Protein AF-A0A177Y1H6-F1 (afdb_monomer_lite)

Sequence (152 aa):
MPNIKLRGRQLDEAIQLEVELIRAEGTVNEITAVLIHRRLKSKGIIDGQVSTLSTKRRKDIIAQANAEYLRGLGMSNSEEKIFLSRNSKAAYLARIKRQNKEIQRLKDQLSTNTHTLISIIRMLKVTTPIPIESILSDFLIAELRKAEDNPD

Secondary structure (DSSP, 8-state):
-------THHHHHHHHHHHHHHHHH---SS--HHHHHHHHHHTTS--S-GGGG-SHHHHHHHHHHHHHHHHHTT--HHHHHHHHSHHHHHHHHHHHHHHHHHHHHHHHHHHHHHHHHHHHHHHHHHH----HHHHHHHHHHHHHHHHHHS--

Organism: NCBI:txid1276888

Radius of gyration: 26.89 Å; chains: 1; bounding box: 52×37×73 Å

Foldseek 3Di:
DDLAADDDPRVLVLLLVLLVVVVVVVPDLADDLVVSVVVCVVVNHHDDDSCSCVDPSSVVSRVVSNVVVVVVVVDDPVVVVQCPDPVSVVVVVVVVVVVVVVVVVVVVVVVVVVVVVVVVVVVCVVVDPDPVCVVCVVVVVVVVVVCVVDPD

pLDDT: mean 79.56, std 10.03, range [47.06, 94.88]

Structure (mmCIF, N/CA/C/O backbone):
data_AF-A0A177Y1H6-F1
#
_entry.id   AF-A0A177Y1H6-F1
#
loop_
_atom_site.group_PDB
_atom_site.id
_atom_site.type_symbol
_atom_site.label_atom_id
_atom_site.label_alt_id
_atom_site.label_comp_id
_atom_site.label_asym_id
_atom_site.label_entity_id
_atom_site.label_seq_id
_atom_site.pdbx_PDB_ins_code
_atom_site.Cartn_x
_atom_site.Cartn_y
_atom_site.Cartn_z
_atom_site.occupancy
_atom_site.B_iso_or_equiv
_atom_site.auth_seq_id
_atom_site.auth_comp_id
_atom_site.auth_asym_id
_atom_site.auth_atom_id
_atom_site.pdbx_PDB_model_num
ATOM 1 N N . MET A 1 1 ? 6.597 -21.978 -27.175 1.00 47.06 1 MET A N 1
ATOM 2 C CA . MET A 1 1 ? 5.955 -20.657 -27.353 1.00 47.06 1 MET A CA 1
ATOM 3 C C . MET A 1 1 ? 6.706 -19.911 -28.447 1.00 47.06 1 MET A C 1
ATOM 5 O O . MET A 1 1 ? 7.933 -19.940 -28.404 1.00 47.06 1 MET A O 1
ATOM 9 N N . PRO A 1 2 ? 6.029 -19.333 -29.452 1.00 49.47 2 PRO A N 1
ATOM 10 C CA . PRO A 1 2 ? 6.697 -18.613 -30.534 1.00 49.47 2 PRO A CA 1
ATOM 11 C C . PRO A 1 2 ? 7.485 -17.419 -29.974 1.00 49.47 2 PRO A C 1
ATOM 13 O O . PRO A 1 2 ? 6.992 -16.674 -29.132 1.00 49.47 2 PRO A O 1
ATOM 16 N N . ASN A 1 3 ? 8.732 -17.274 -30.422 1.00 55.66 3 ASN A N 1
ATOM 17 C CA . ASN A 1 3 ? 9.675 -16.245 -29.983 1.00 55.66 3 ASN A CA 1
ATOM 18 C C . ASN A 1 3 ? 9.343 -14.923 -30.699 1.00 55.66 3 ASN A C 1
ATOM 20 O O . ASN A 1 3 ? 9.911 -14.611 -31.747 1.00 55.66 3 ASN A O 1
ATOM 24 N N . ILE A 1 4 ? 8.345 -14.193 -30.192 1.00 66.56 4 ILE A N 1
ATOM 25 C CA . ILE A 1 4 ? 7.911 -12.917 -30.769 1.00 66.56 4 ILE A CA 1
ATOM 26 C C . ILE A 1 4 ? 8.840 -11.818 -30.248 1.00 66.56 4 ILE A C 1
ATOM 28 O O . ILE A 1 4 ? 8.675 -11.293 -29.149 1.00 66.56 4 ILE A O 1
ATOM 32 N N . LYS A 1 5 ? 9.834 -11.463 -31.065 1.00 74.12 5 LYS A N 1
ATOM 33 C CA . LYS A 1 5 ? 10.802 -10.405 -30.757 1.00 74.12 5 LYS A CA 1
ATOM 34 C C . LYS A 1 5 ? 10.193 -9.037 -31.058 1.00 74.12 5 LYS A C 1
ATOM 36 O O . LYS A 1 5 ? 10.297 -8.541 -32.180 1.00 74.12 5 LYS A O 1
ATOM 41 N N . LEU A 1 6 ? 9.573 -8.423 -30.054 1.00 79.06 6 LEU A N 1
ATOM 42 C CA . LEU A 1 6 ? 8.977 -7.095 -30.195 1.00 79.06 6 LEU A CA 1
ATOM 43 C C . LEU A 1 6 ? 10.055 -6.004 -30.219 1.00 79.06 6 LEU A C 1
ATOM 45 O O . LEU A 1 6 ? 11.058 -6.060 -29.503 1.00 79.06 6 LEU A O 1
ATOM 49 N N . ARG A 1 7 ? 9.853 -4.984 -31.057 1.00 75.56 7 ARG A N 1
ATOM 50 C CA . ARG A 1 7 ? 10.750 -3.825 -31.191 1.00 75.56 7 ARG A CA 1
ATOM 51 C C . ARG A 1 7 ? 9.947 -2.529 -31.249 1.00 75.56 7 ARG A C 1
ATOM 53 O O . ARG A 1 7 ? 8.762 -2.526 -31.570 1.00 75.56 7 ARG A O 1
ATOM 60 N N . GLY A 1 8 ? 10.614 -1.415 -30.949 1.00 81.25 8 GLY A N 1
ATOM 61 C CA . GLY A 1 8 ? 10.012 -0.082 -31.021 1.00 81.25 8 GLY A CA 1
ATOM 62 C C . GLY A 1 8 ? 8.749 0.036 -30.162 1.00 81.25 8 GLY A C 1
ATOM 63 O O . GLY A 1 8 ? 8.767 -0.340 -28.993 1.00 81.25 8 GLY A O 1
ATOM 64 N N . ARG A 1 9 ? 7.662 0.526 -30.767 1.00 82.75 9 ARG A N 1
ATOM 65 C CA . ARG A 1 9 ? 6.381 0.806 -30.102 1.00 82.75 9 ARG A CA 1
ATOM 66 C C . ARG A 1 9 ? 5.725 -0.430 -29.478 1.00 82.75 9 ARG A C 1
ATOM 68 O O . ARG A 1 9 ? 5.205 -0.337 -28.376 1.00 82.75 9 ARG A O 1
ATOM 75 N N . GLN A 1 10 ? 5.816 -1.587 -30.130 1.00 84.31 10 GLN A N 1
ATOM 76 C CA . GLN A 1 10 ? 5.227 -2.828 -29.611 1.00 84.31 10 GLN A CA 1
ATOM 77 C C . GLN A 1 10 ? 5.912 -3.294 -28.319 1.00 84.31 10 GLN A C 1
ATOM 79 O O . GLN A 1 10 ? 5.280 -3.869 -27.439 1.00 84.31 10 GLN A O 1
ATOM 84 N N . LEU A 1 11 ? 7.216 -3.027 -28.185 1.00 83.81 11 LEU A N 1
ATOM 85 C CA . LEU A 1 11 ? 7.937 -3.300 -26.944 1.00 83.81 11 LEU A CA 1
ATOM 86 C C . LEU A 1 11 ? 7.534 -2.313 -25.839 1.00 83.81 11 LEU A C 1
ATOM 88 O O . LEU A 1 11 ? 7.462 -2.705 -24.681 1.00 83.81 11 LEU A O 1
ATOM 92 N N . ASP A 1 12 ? 7.254 -1.056 -26.185 1.00 85.94 12 ASP A N 1
ATOM 93 C CA . ASP A 1 12 ? 6.788 -0.056 -25.218 1.00 85.94 12 ASP A CA 1
ATOM 94 C C . ASP A 1 12 ? 5.406 -0.435 -24.654 1.00 85.94 12 ASP A C 1
ATOM 96 O O . ASP A 1 12 ? 5.205 -0.375 -23.443 1.00 85.94 12 ASP A O 1
ATOM 100 N N . GLU A 1 13 ? 4.496 -0.912 -25.508 1.00 87.31 13 GLU A N 1
ATOM 101 C CA . GLU A 1 13 ? 3.179 -1.434 -25.109 1.00 87.31 13 GLU A CA 1
ATOM 102 C C . GLU A 1 13 ? 3.311 -2.677 -24.214 1.00 87.31 13 GLU A C 1
ATOM 104 O O . GLU A 1 13 ? 2.680 -2.758 -23.162 1.00 87.31 13 GLU A O 1
ATOM 109 N N . ALA A 1 14 ? 4.201 -3.611 -24.562 1.00 86.75 14 ALA A N 1
ATOM 110 C CA . ALA A 1 14 ? 4.469 -4.785 -23.731 1.00 86.75 14 ALA A CA 1
ATOM 111 C C . ALA A 1 14 ? 5.042 -4.420 -22.348 1.00 86.75 14 ALA A C 1
ATOM 113 O O . ALA A 1 14 ? 4.714 -5.064 -21.354 1.00 86.75 14 ALA A O 1
ATOM 114 N N . ILE A 1 15 ? 5.881 -3.382 -22.264 1.00 86.88 15 ILE A N 1
ATOM 115 C CA . ILE A 1 15 ? 6.401 -2.873 -20.987 1.00 86.88 15 ILE A CA 1
ATOM 116 C C . ILE A 1 15 ? 5.269 -2.287 -20.145 1.00 86.88 15 ILE A C 1
ATOM 118 O O . ILE A 1 15 ? 5.216 -2.561 -18.950 1.00 86.88 15 ILE A O 1
ATOM 122 N N . GLN A 1 16 ? 4.372 -1.510 -20.751 1.00 88.06 16 GLN A N 1
ATOM 123 C CA . GLN A 1 16 ? 3.243 -0.911 -20.045 1.00 88.06 16 GLN A CA 1
ATOM 124 C C . GLN A 1 16 ? 2.294 -1.978 -19.481 1.00 88.06 16 GLN A C 1
ATOM 126 O O . GLN A 1 16 ? 1.955 -1.931 -18.301 1.00 88.06 16 GLN A O 1
ATOM 131 N N . LEU A 1 17 ? 1.973 -3.005 -20.271 1.00 88.69 17 LEU A N 1
ATOM 132 C CA . LEU A 1 17 ? 1.188 -4.148 -19.800 1.00 88.69 17 LEU A CA 1
ATOM 133 C C . LEU A 1 17 ? 1.886 -4.901 -18.660 1.00 88.69 17 LEU A C 1
ATOM 135 O O . LEU A 1 17 ? 1.249 -5.300 -17.689 1.00 88.69 17 LEU A O 1
ATOM 139 N N . GLU A 1 18 ? 3.206 -5.092 -18.739 1.00 89.44 18 GLU A N 1
ATOM 140 C CA . GLU A 1 18 ? 3.946 -5.763 -17.667 1.00 89.44 18 GLU A CA 1
ATOM 141 C C . GLU A 1 18 ? 3.926 -4.958 -16.364 1.00 89.44 18 GLU A C 1
ATOM 143 O O . GLU A 1 18 ? 3.804 -5.528 -15.283 1.00 89.44 18 GLU A O 1
ATOM 148 N N . VAL A 1 19 ? 4.029 -3.634 -16.465 1.00 89.19 19 VAL A N 1
ATOM 149 C CA . VAL A 1 19 ? 3.931 -2.711 -15.331 1.00 89.19 19 VAL A CA 1
ATOM 150 C C . VAL A 1 19 ? 2.560 -2.822 -14.656 1.00 89.19 19 VAL A C 1
ATOM 152 O O . VAL A 1 19 ? 2.496 -2.936 -13.431 1.00 89.19 19 VAL A O 1
ATOM 155 N N . GLU A 1 20 ? 1.477 -2.851 -15.433 1.00 87.31 20 GLU A N 1
ATOM 156 C CA . GLU A 1 20 ? 0.112 -3.021 -14.919 1.00 87.31 20 GLU A CA 1
ATOM 157 C C . GLU A 1 20 ? -0.088 -4.385 -14.247 1.00 87.31 20 GLU A C 1
ATOM 159 O O . GLU A 1 20 ? -0.654 -4.455 -13.156 1.00 87.31 20 GLU A O 1
ATOM 164 N N . LEU A 1 21 ? 0.444 -5.461 -14.836 1.00 88.56 21 LEU A N 1
ATOM 165 C CA . LEU A 1 21 ? 0.398 -6.800 -14.242 1.00 88.56 21 LEU A CA 1
ATOM 166 C C . LEU A 1 21 ? 1.141 -6.859 -12.905 1.00 88.56 21 LEU A C 1
ATOM 168 O O . LEU A 1 21 ? 0.601 -7.355 -11.920 1.00 88.56 21 LEU A O 1
ATOM 172 N N . ILE A 1 22 ? 2.360 -6.315 -12.846 1.00 87.25 22 ILE A N 1
ATOM 173 C CA . ILE A 1 22 ? 3.145 -6.261 -11.604 1.00 87.25 22 ILE A CA 1
ATOM 174 C C . ILE A 1 22 ? 2.394 -5.463 -10.527 1.00 87.25 22 ILE A C 1
ATOM 176 O O . ILE A 1 22 ? 2.401 -5.847 -9.357 1.00 87.25 22 ILE A O 1
ATOM 180 N N . ARG A 1 23 ? 1.724 -4.371 -10.914 1.00 82.12 23 ARG A N 1
ATOM 181 C CA . ARG A 1 23 ? 0.896 -3.573 -10.004 1.00 82.12 23 ARG A CA 1
ATOM 182 C C . ARG A 1 23 ? -0.303 -4.369 -9.483 1.00 82.12 23 ARG A C 1
ATOM 184 O O . ARG A 1 23 ? -0.564 -4.324 -8.285 1.00 82.12 23 ARG A O 1
ATOM 191 N N . ALA A 1 24 ? -1.002 -5.098 -10.351 1.00 82.81 24 ALA A N 1
ATOM 192 C CA . ALA A 1 24 ? -2.155 -5.918 -9.978 1.00 82.81 24 ALA A CA 1
ATOM 193 C C . ALA A 1 24 ? -1.779 -7.083 -9.046 1.00 82.81 24 ALA A C 1
ATOM 195 O O . ALA A 1 24 ? -2.553 -7.442 -8.165 1.00 82.81 24 ALA A O 1
ATOM 196 N N . GLU A 1 25 ? -0.581 -7.649 -9.206 1.00 84.50 25 GLU A N 1
ATOM 197 C CA . GLU A 1 25 ? -0.073 -8.710 -8.331 1.00 84.50 25 GLU A CA 1
ATOM 198 C C . GLU A 1 25 ? 0.218 -8.225 -6.900 1.00 84.50 25 GLU A C 1
ATOM 200 O O . GLU A 1 25 ? 0.179 -9.027 -5.969 1.00 84.50 25 GLU A O 1
ATOM 205 N N . GLY A 1 26 ? 0.549 -6.942 -6.704 1.00 76.88 26 GLY A N 1
ATOM 206 C CA . GLY A 1 26 ? 0.775 -6.350 -5.376 1.00 76.88 26 GLY A CA 1
ATOM 207 C C . GLY A 1 26 ? 1.954 -6.936 -4.582 1.00 76.88 26 GLY A C 1
ATOM 208 O O . GLY A 1 26 ? 2.091 -6.676 -3.390 1.00 76.88 26 GLY A O 1
ATOM 209 N N . THR A 1 27 ? 2.816 -7.736 -5.215 1.00 73.38 27 THR A N 1
ATOM 210 C CA . THR A 1 27 ? 3.909 -8.462 -4.542 1.00 73.38 27 THR A CA 1
ATOM 211 C C . THR A 1 27 ? 5.166 -7.624 -4.324 1.00 73.38 27 THR A C 1
ATOM 213 O O . THR A 1 27 ? 6.054 -8.024 -3.567 1.00 73.38 27 THR A O 1
ATOM 216 N N . VAL A 1 28 ? 5.277 -6.471 -4.989 1.00 75.00 28 VAL A N 1
ATOM 217 C CA . VAL A 1 28 ? 6.492 -5.651 -4.990 1.00 75.00 28 VAL A CA 1
ATOM 218 C C . VAL A 1 28 ? 6.221 -4.217 -4.558 1.00 75.00 28 VAL A C 1
ATOM 220 O O . VAL A 1 28 ? 5.246 -3.595 -4.961 1.00 75.00 28 VAL A O 1
ATOM 223 N N . ASN A 1 29 ? 7.149 -3.672 -3.771 1.00 68.19 29 ASN A N 1
ATOM 224 C CA . ASN A 1 29 ? 7.091 -2.290 -3.283 1.00 68.19 29 ASN A CA 1
ATOM 225 C C . ASN A 1 29 ? 7.538 -1.253 -4.332 1.00 68.19 29 ASN A C 1
ATOM 227 O O . ASN A 1 29 ? 7.360 -0.056 -4.128 1.00 68.19 29 ASN A O 1
ATOM 231 N N . GLU A 1 30 ? 8.217 -1.691 -5.396 1.00 77.31 30 GLU A N 1
ATOM 232 C CA . GLU A 1 30 ? 8.698 -0.839 -6.485 1.00 77.31 30 GLU A CA 1
ATOM 233 C C . GLU A 1 30 ? 8.840 -1.648 -7.769 1.00 77.31 30 GLU A C 1
ATOM 235 O O . GLU A 1 30 ? 9.390 -2.755 -7.780 1.00 77.31 30 GLU A O 1
ATOM 240 N N . ILE A 1 31 ? 8.411 -1.043 -8.870 1.00 84.50 31 ILE A N 1
ATOM 241 C CA . ILE A 1 31 ? 8.582 -1.596 -10.201 1.00 84.50 31 ILE A CA 1
ATOM 242 C C . ILE A 1 31 ? 9.950 -1.157 -10.725 1.00 84.50 31 ILE A C 1
ATOM 244 O O . ILE A 1 31 ? 10.186 0.020 -10.997 1.00 84.50 31 ILE A O 1
ATOM 248 N N . THR A 1 32 ? 10.875 -2.109 -10.864 1.00 84.44 32 THR A N 1
ATOM 249 C CA . THR A 1 32 ? 12.237 -1.844 -11.353 1.00 84.44 32 THR A CA 1
ATOM 250 C C . THR A 1 32 ? 12.430 -2.334 -12.786 1.00 84.44 32 THR A C 1
ATOM 252 O O . THR A 1 32 ? 11.870 -3.351 -13.198 1.00 84.44 32 THR A O 1
ATOM 255 N N . ALA A 1 33 ? 13.305 -1.660 -13.540 1.00 85.44 33 ALA A N 1
ATOM 256 C CA . ALA A 1 33 ? 13.658 -2.080 -14.898 1.00 85.44 33 ALA A CA 1
ATOM 257 C C . ALA A 1 33 ? 14.233 -3.510 -14.941 1.00 85.44 33 ALA A C 1
ATOM 259 O O . ALA A 1 33 ? 13.981 -4.251 -15.884 1.00 85.44 33 ALA A O 1
ATOM 260 N N . VAL A 1 34 ? 14.958 -3.938 -13.902 1.00 86.38 34 VAL A N 1
ATOM 261 C CA . VAL A 1 34 ? 15.498 -5.306 -13.806 1.00 86.38 34 VAL A CA 1
ATOM 262 C C . VAL A 1 34 ? 14.380 -6.344 -13.674 1.00 86.38 34 VAL A C 1
ATOM 264 O O . VAL A 1 34 ? 14.446 -7.397 -14.307 1.00 86.38 34 VAL A O 1
ATOM 267 N N . LEU A 1 35 ? 13.347 -6.053 -12.876 1.00 86.81 35 LEU A N 1
ATOM 268 C CA . LEU A 1 35 ? 12.199 -6.943 -12.700 1.00 86.81 35 LEU A CA 1
ATOM 269 C C . LEU A 1 35 ? 11.418 -7.105 -14.007 1.00 86.81 35 LEU A C 1
ATOM 271 O O . LEU A 1 35 ? 11.161 -8.233 -14.430 1.00 86.81 35 LEU A O 1
ATOM 275 N N . ILE A 1 36 ? 11.101 -5.987 -14.666 1.00 87.75 36 ILE A N 1
ATOM 276 C CA . ILE A 1 36 ? 10.416 -5.986 -15.965 1.00 87.75 36 ILE A CA 1
ATOM 277 C C . ILE A 1 36 ? 11.250 -6.747 -16.996 1.00 87.75 36 ILE A C 1
ATOM 279 O O . ILE A 1 36 ? 10.729 -7.619 -17.683 1.00 87.75 36 ILE A O 1
ATOM 283 N N . HIS A 1 37 ? 12.559 -6.481 -17.069 1.00 89.38 37 HIS A N 1
ATOM 284 C CA . HIS A 1 37 ? 13.461 -7.179 -17.989 1.00 89.38 37 HIS A CA 1
ATOM 285 C C . HIS A 1 37 ? 13.425 -8.692 -17.785 1.00 89.38 37 HIS A C 1
ATOM 287 O O . HIS A 1 37 ? 13.243 -9.437 -18.746 1.00 89.38 37 HIS A O 1
ATOM 293 N N . ARG A 1 38 ? 13.534 -9.151 -16.533 1.00 88.44 38 ARG A N 1
ATOM 294 C CA . ARG A 1 38 ? 13.500 -10.578 -16.198 1.00 88.44 38 ARG A CA 1
ATOM 295 C C . ARG A 1 38 ? 12.194 -11.235 -16.648 1.00 88.44 38 ARG A C 1
ATOM 297 O O . ARG A 1 38 ? 12.244 -12.327 -17.207 1.00 88.44 38 ARG A O 1
ATOM 304 N N . ARG A 1 39 ? 11.055 -10.568 -16.435 1.00 88.81 39 ARG A N 1
ATOM 305 C CA . ARG A 1 39 ? 9.719 -11.065 -16.810 1.00 88.81 39 ARG A CA 1
ATOM 306 C C . ARG A 1 39 ? 9.501 -11.062 -18.325 1.00 88.81 39 ARG A C 1
ATOM 308 O O . ARG A 1 39 ? 9.033 -12.048 -18.882 1.00 88.81 39 ARG A O 1
ATOM 315 N N . LEU A 1 40 ? 9.916 -10.009 -19.024 1.00 88.38 40 LEU A N 1
ATOM 316 C CA . LEU A 1 40 ? 9.847 -9.963 -20.488 1.00 88.38 40 LEU A CA 1
ATOM 317 C C . LEU A 1 40 ? 10.777 -11.001 -21.135 1.00 88.38 40 LEU A C 1
ATOM 319 O O . LEU A 1 40 ? 10.425 -11.596 -22.155 1.00 88.38 40 LEU A O 1
ATOM 323 N N . LYS A 1 41 ? 11.945 -11.254 -20.532 1.00 88.38 41 LYS A N 1
ATOM 324 C CA . LYS A 1 41 ? 12.885 -12.283 -20.990 1.00 88.38 41 LYS A CA 1
ATOM 325 C C . LYS A 1 41 ? 12.342 -13.693 -20.755 1.00 88.38 41 LYS A C 1
ATOM 327 O O . LYS A 1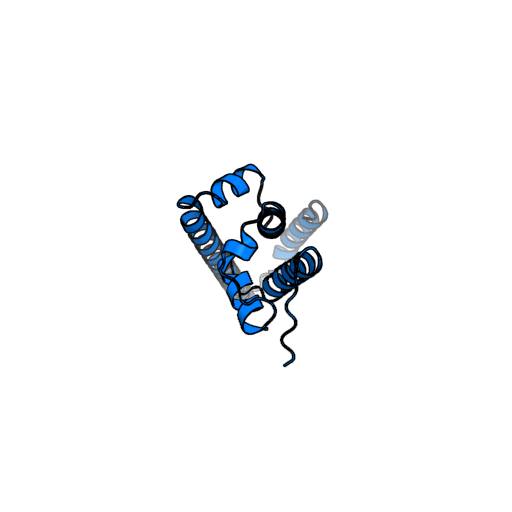 41 ? 12.434 -14.520 -21.656 1.00 88.38 41 LYS A O 1
ATOM 332 N N . SER A 1 42 ? 11.733 -13.971 -19.598 1.00 87.31 42 SER A N 1
ATOM 333 C CA . SER A 1 42 ? 11.118 -15.283 -19.334 1.00 87.31 42 SER A CA 1
ATOM 334 C C . SER A 1 42 ? 9.925 -15.571 -20.250 1.00 87.31 42 SER A C 1
ATOM 336 O O . SER A 1 42 ? 9.699 -16.723 -20.607 1.00 87.31 42 SER A O 1
ATOM 338 N N . LYS A 1 43 ? 9.206 -14.530 -20.690 1.00 87.81 43 LYS A N 1
ATOM 339 C CA . LYS A 1 43 ? 8.133 -14.620 -21.694 1.00 87.81 43 LYS A CA 1
ATOM 340 C C . LYS A 1 43 ? 8.639 -14.744 -23.140 1.00 87.81 43 LYS A C 1
ATOM 342 O O . LYS A 1 43 ? 7.830 -14.918 -24.045 1.00 87.81 43 LYS A O 1
ATOM 347 N N . GLY A 1 44 ? 9.951 -14.649 -23.378 1.00 83.44 44 GLY A N 1
ATOM 348 C CA . GLY A 1 44 ? 10.539 -14.700 -24.722 1.00 83.44 44 GLY A CA 1
ATOM 349 C C . GLY A 1 44 ? 10.257 -13.462 -25.583 1.00 83.44 44 GLY A C 1
ATOM 350 O O . GLY A 1 44 ? 10.388 -13.530 -26.800 1.00 83.44 44 GLY A O 1
ATOM 351 N N . ILE A 1 45 ? 9.867 -12.340 -24.969 1.00 83.88 45 ILE A N 1
ATOM 352 C CA . ILE A 1 45 ? 9.537 -11.085 -25.669 1.00 83.88 45 ILE A CA 1
ATOM 353 C C . ILE A 1 45 ? 10.815 -10.312 -26.031 1.00 83.88 45 ILE A C 1
ATOM 355 O O . ILE A 1 45 ? 10.879 -9.626 -27.055 1.00 83.88 45 ILE A O 1
ATOM 359 N N . ILE A 1 46 ? 11.851 -10.426 -25.189 1.00 83.31 46 ILE A N 1
ATOM 360 C CA . ILE A 1 46 ? 13.151 -9.772 -25.370 1.00 83.31 46 ILE A CA 1
ATOM 361 C C . ILE A 1 46 ? 14.311 -10.749 -25.171 1.00 83.31 46 ILE A C 1
ATOM 363 O O . ILE A 1 46 ? 14.255 -11.646 -24.336 1.00 83.31 46 ILE A O 1
ATOM 367 N N . ASP A 1 47 ? 15.397 -10.504 -25.900 1.00 78.25 47 ASP A N 1
ATOM 368 C CA . ASP A 1 47 ? 16.651 -11.278 -25.835 1.00 78.25 47 ASP A CA 1
ATOM 369 C C . ASP A 1 47 ? 17.853 -10.396 -25.424 1.00 78.25 47 ASP A C 1
ATOM 371 O O . ASP A 1 47 ? 18.931 -10.870 -25.075 1.00 78.25 47 ASP A O 1
ATOM 375 N N . GLY A 1 48 ? 17.661 -9.071 -25.442 1.00 78.00 48 GLY A N 1
ATOM 376 C CA . GLY A 1 48 ? 18.695 -8.088 -25.127 1.00 78.00 48 GLY A CA 1
ATOM 377 C C . GLY A 1 48 ? 19.025 -7.985 -23.636 1.00 78.00 48 GLY A C 1
ATOM 378 O O . GLY A 1 48 ? 18.387 -8.595 -22.776 1.00 78.00 48 GLY A O 1
ATOM 379 N N . GLN A 1 49 ? 20.031 -7.171 -23.316 1.00 79.12 49 GLN A N 1
ATOM 380 C CA . GLN A 1 49 ? 20.396 -6.826 -21.938 1.00 79.12 49 GLN A CA 1
ATOM 381 C C . GLN A 1 49 ? 19.407 -5.826 -21.324 1.00 79.12 49 GLN A C 1
ATOM 383 O O . GLN A 1 49 ? 18.628 -5.207 -22.037 1.00 79.12 49 GLN A O 1
ATOM 388 N N . VAL A 1 50 ? 19.478 -5.600 -20.007 1.00 76.19 50 VAL A N 1
ATOM 389 C CA . VAL A 1 50 ? 18.636 -4.612 -19.289 1.00 76.19 50 VAL A CA 1
ATOM 390 C C . VAL A 1 50 ? 18.700 -3.215 -19.930 1.00 76.19 50 VAL A C 1
ATOM 392 O O . VAL A 1 50 ? 17.738 -2.452 -19.856 1.00 76.19 50 VAL A O 1
ATOM 395 N N . SER A 1 51 ? 19.790 -2.902 -20.638 1.00 71.69 51 SER A N 1
ATOM 396 C CA . SER A 1 51 ? 19.961 -1.682 -21.432 1.00 71.69 51 SER A CA 1
ATOM 397 C C . SER A 1 51 ? 18.882 -1.463 -22.503 1.00 71.69 51 SER A C 1
ATOM 399 O O . SER A 1 51 ? 18.637 -0.314 -22.869 1.00 71.69 51 SER A O 1
ATOM 401 N N . THR A 1 52 ? 18.154 -2.496 -22.946 1.00 70.50 52 THR A N 1
ATOM 402 C CA . THR A 1 52 ? 16.985 -2.323 -23.827 1.00 70.50 52 THR A CA 1
ATOM 403 C C . THR A 1 52 ? 15.846 -1.550 -23.160 1.00 70.50 52 THR A C 1
ATOM 405 O O . THR A 1 52 ? 15.016 -0.981 -23.862 1.00 70.50 52 THR A O 1
ATOM 408 N N . LEU A 1 53 ? 15.807 -1.468 -21.829 1.00 73.62 53 LEU A N 1
ATOM 409 C CA . LEU A 1 53 ? 14.844 -0.655 -21.077 1.00 73.62 53 LEU A CA 1
ATOM 410 C C . LEU A 1 53 ? 15.389 0.737 -20.712 1.00 73.62 53 LEU A C 1
ATOM 412 O O . LEU A 1 53 ? 14.686 1.528 -20.091 1.00 73.62 53 LEU A O 1
ATOM 416 N N . SER A 1 54 ? 16.621 1.070 -21.111 1.00 75.19 54 SER A N 1
ATOM 417 C CA . SER A 1 54 ? 17.287 2.314 -20.700 1.00 75.19 54 SER A CA 1
ATOM 418 C C . SER A 1 54 ? 16.931 3.547 -21.538 1.00 75.19 54 SER A C 1
ATOM 420 O O . SER A 1 54 ? 17.406 4.641 -21.224 1.00 75.19 54 SER A O 1
ATOM 422 N N . THR A 1 55 ? 16.110 3.408 -22.582 1.00 82.94 55 THR A N 1
ATOM 423 C CA . THR A 1 55 ? 15.615 4.551 -23.366 1.00 82.94 55 THR A CA 1
ATOM 424 C C . THR A 1 55 ? 14.756 5.468 -22.498 1.00 82.94 55 THR A C 1
ATOM 426 O O . THR A 1 55 ? 13.972 4.966 -21.693 1.00 82.94 55 THR A O 1
ATOM 429 N N . LYS A 1 56 ? 14.840 6.788 -22.714 1.00 81.81 56 LYS A N 1
ATOM 430 C CA . LYS A 1 56 ? 14.098 7.807 -21.948 1.00 81.81 56 LYS A CA 1
ATOM 431 C C . LYS A 1 56 ? 12.612 7.456 -21.784 1.00 81.81 56 LYS A C 1
ATOM 433 O O . LYS A 1 56 ? 12.161 7.273 -20.666 1.00 81.81 56 LYS A O 1
ATOM 438 N N . ARG A 1 57 ? 11.918 7.170 -22.892 1.00 82.88 57 ARG A N 1
ATOM 439 C CA . ARG A 1 57 ? 10.496 6.785 -22.895 1.00 82.88 57 ARG A CA 1
ATOM 440 C C . ARG A 1 57 ? 10.165 5.604 -21.969 1.00 82.88 57 ARG A C 1
ATOM 442 O O . ARG A 1 57 ? 9.185 5.650 -21.243 1.00 82.88 57 ARG A O 1
ATOM 449 N N . ARG A 1 58 ? 10.982 4.547 -21.976 1.00 83.06 58 ARG A N 1
ATOM 450 C CA . ARG A 1 58 ? 10.758 3.344 -21.148 1.00 83.06 58 ARG A CA 1
ATOM 451 C C . ARG A 1 58 ? 11.043 3.596 -19.672 1.00 83.06 58 ARG A C 1
ATOM 453 O O . ARG A 1 58 ? 10.350 3.050 -18.822 1.00 83.06 58 ARG A O 1
ATOM 460 N N . LYS A 1 59 ? 12.028 4.446 -19.370 1.00 84.19 59 LYS A N 1
ATOM 461 C CA . LYS A 1 59 ? 12.269 4.923 -18.003 1.00 84.19 59 LYS A CA 1
ATOM 462 C C . LYS A 1 59 ? 11.098 5.761 -17.502 1.00 84.19 59 LYS A C 1
ATOM 464 O O . LYS A 1 59 ? 10.684 5.562 -16.367 1.00 84.19 59 LYS A O 1
ATOM 469 N N . ASP A 1 60 ? 10.553 6.627 -18.353 1.00 84.50 60 ASP A N 1
ATOM 470 C CA . ASP A 1 60 ? 9.423 7.490 -18.008 1.00 84.50 60 ASP A CA 1
ATOM 471 C C . ASP A 1 60 ? 8.168 6.661 -17.690 1.00 84.50 60 ASP A C 1
ATOM 473 O O . ASP A 1 60 ? 7.534 6.913 -16.672 1.00 84.50 60 ASP A O 1
ATOM 477 N N . ILE A 1 61 ? 7.874 5.605 -18.465 1.00 84.81 61 ILE A N 1
ATOM 478 C CA . ILE A 1 61 ? 6.765 4.666 -18.181 1.00 84.81 61 ILE A CA 1
ATOM 479 C C . ILE A 1 61 ? 6.904 4.046 -16.780 1.00 84.81 61 ILE A C 1
ATOM 481 O O . ILE A 1 61 ? 5.953 4.018 -16.003 1.00 84.81 61 ILE A O 1
ATOM 485 N N . ILE A 1 62 ? 8.104 3.572 -16.432 1.00 84.50 62 ILE A N 1
ATOM 486 C CA . ILE A 1 62 ? 8.366 2.944 -15.127 1.00 84.50 62 ILE A CA 1
ATOM 487 C C . ILE A 1 62 ? 8.291 3.977 -13.995 1.00 84.50 62 ILE A C 1
ATOM 489 O O . ILE A 1 62 ? 7.750 3.696 -12.926 1.00 84.50 62 ILE A O 1
ATOM 493 N N . ALA A 1 63 ? 8.839 5.174 -14.213 1.00 82.31 63 ALA A N 1
ATOM 494 C CA . ALA A 1 63 ? 8.819 6.252 -13.232 1.00 82.31 63 ALA A CA 1
ATOM 495 C C . ALA A 1 63 ? 7.389 6.728 -12.953 1.00 82.31 63 ALA A C 1
ATOM 497 O O . ALA A 1 63 ? 7.015 6.864 -11.791 1.00 82.31 63 ALA A O 1
ATOM 498 N N . GLN A 1 64 ? 6.581 6.908 -14.001 1.00 84.06 64 GLN A N 1
ATOM 499 C CA . GLN A 1 64 ? 5.180 7.295 -13.882 1.00 84.06 64 GLN A CA 1
ATOM 500 C C . GLN A 1 64 ? 4.380 6.254 -13.098 1.00 84.06 64 GLN A C 1
ATOM 502 O O . GLN A 1 64 ? 3.654 6.613 -12.178 1.00 84.06 64 GLN A O 1
ATOM 507 N N . ALA A 1 65 ? 4.563 4.968 -13.391 1.00 81.25 65 ALA A N 1
ATOM 508 C CA . ALA A 1 65 ? 3.851 3.915 -12.676 1.00 81.25 65 ALA A CA 1
ATOM 509 C C . ALA A 1 65 ? 4.212 3.848 -11.184 1.00 81.25 65 ALA A C 1
ATOM 511 O O . ALA A 1 65 ? 3.340 3.645 -10.341 1.00 81.25 65 ALA A O 1
ATOM 512 N N . ASN A 1 66 ? 5.485 4.061 -10.837 1.00 79.75 66 ASN A N 1
ATOM 513 C CA . ASN A 1 66 ? 5.894 4.163 -9.436 1.00 79.75 66 ASN A CA 1
ATOM 514 C C . ASN A 1 66 ? 5.326 5.427 -8.769 1.00 79.75 66 ASN A C 1
ATOM 516 O O . ASN A 1 66 ? 4.879 5.350 -7.630 1.00 79.75 66 ASN A O 1
ATOM 520 N N . ALA A 1 67 ? 5.291 6.567 -9.463 1.00 76.75 67 ALA A N 1
ATOM 521 C CA . ALA A 1 67 ? 4.681 7.796 -8.951 1.00 76.75 67 ALA A CA 1
ATOM 522 C C . ALA A 1 67 ? 3.172 7.623 -8.696 1.00 76.75 67 ALA A C 1
ATOM 524 O O . ALA A 1 67 ? 2.664 7.998 -7.644 1.00 76.75 67 ALA A O 1
ATOM 525 N N . GLU A 1 68 ? 2.449 6.989 -9.622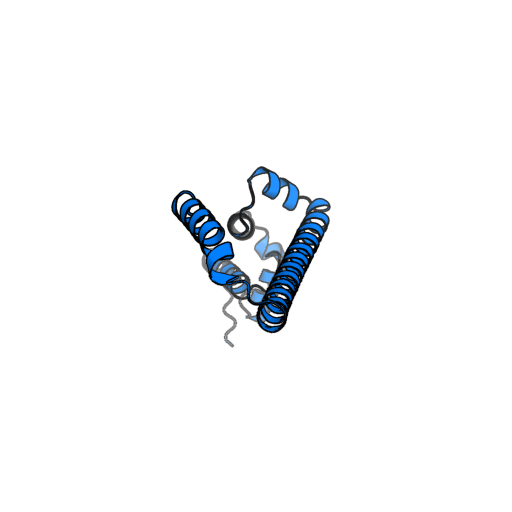 1.00 77.69 68 GLU A N 1
ATOM 526 C CA . GLU A 1 68 ? 1.027 6.661 -9.462 1.00 77.69 68 GLU A CA 1
ATOM 527 C C . GLU A 1 68 ? 0.781 5.707 -8.290 1.00 77.69 68 GLU A C 1
ATOM 529 O O . GLU A 1 68 ? -0.167 5.900 -7.529 1.00 77.69 68 GLU A O 1
ATOM 534 N N . TYR A 1 69 ? 1.652 4.712 -8.101 1.00 73.94 69 TYR A N 1
ATOM 535 C CA . TYR A 1 69 ? 1.604 3.831 -6.937 1.00 73.94 69 TYR A CA 1
ATOM 536 C C . TYR A 1 69 ? 1.775 4.613 -5.625 1.00 73.94 69 TYR A C 1
ATOM 538 O O . TYR A 1 69 ? 0.986 4.435 -4.699 1.00 73.94 69 TYR A O 1
ATOM 546 N N . LEU A 1 70 ? 2.744 5.531 -5.558 1.00 70.38 70 LEU A N 1
ATOM 547 C CA . LEU A 1 70 ? 2.986 6.363 -4.372 1.00 70.38 70 LEU A CA 1
ATOM 548 C C . LEU A 1 70 ? 1.845 7.350 -4.099 1.00 70.38 70 LEU A C 1
ATOM 550 O O . LEU A 1 70 ? 1.462 7.546 -2.948 1.00 70.38 70 LEU A O 1
ATOM 554 N N . ARG A 1 71 ? 1.239 7.921 -5.143 1.00 70.56 71 ARG A N 1
ATOM 555 C CA . ARG A 1 71 ? 0.038 8.759 -5.004 1.00 70.56 71 ARG A CA 1
ATOM 556 C C . ARG A 1 71 ? -1.165 7.965 -4.510 1.00 70.56 71 ARG A C 1
ATOM 558 O O . ARG A 1 71 ? -1.918 8.471 -3.688 1.00 70.56 71 ARG A O 1
ATOM 565 N N . GLY A 1 72 ? -1.323 6.717 -4.955 1.00 66.44 72 GLY A N 1
ATOM 566 C CA . GLY A 1 72 ? -2.344 5.800 -4.439 1.00 66.44 72 GLY A CA 1
ATOM 567 C C . GLY A 1 72 ? -2.177 5.474 -2.950 1.00 66.44 72 GLY A C 1
ATOM 568 O O . GLY A 1 72 ? -3.153 5.140 -2.287 1.00 66.44 72 GLY A O 1
ATOM 569 N N . LEU A 1 73 ? -0.965 5.632 -2.407 1.00 67.00 73 LEU A N 1
ATOM 570 C CA . LEU A 1 73 ? -0.682 5.547 -0.971 1.00 67.00 73 LEU A CA 1
ATOM 571 C C . LEU A 1 73 ? -0.971 6.861 -0.216 1.00 67.00 73 LEU A C 1
ATOM 573 O O . LEU A 1 73 ? -0.678 6.950 0.974 1.00 67.00 73 LEU A O 1
ATOM 577 N N . GLY A 1 74 ? -1.531 7.877 -0.885 1.00 62.19 74 GLY A N 1
ATOM 578 C CA . GLY A 1 74 ? -1.879 9.172 -0.292 1.00 62.19 74 GLY A CA 1
ATOM 579 C C . GLY A 1 74 ? -0.680 10.085 -0.019 1.00 62.19 74 GLY A C 1
ATOM 580 O O . GLY A 1 74 ? -0.801 11.027 0.760 1.00 62.19 74 GLY A O 1
ATOM 581 N N . MET A 1 75 ? 0.484 9.811 -0.620 1.00 62.69 75 MET A N 1
ATOM 582 C CA . MET A 1 75 ? 1.707 10.572 -0.348 1.00 62.69 75 MET A CA 1
ATOM 583 C C . MET A 1 75 ? 1.667 11.964 -0.986 1.00 62.69 75 MET A C 1
ATOM 585 O O . MET A 1 75 ? 1.283 12.129 -2.145 1.00 62.69 75 MET A O 1
ATOM 589 N N . SER A 1 76 ? 2.135 12.968 -0.244 1.00 64.56 76 SER A N 1
ATOM 590 C CA . SER A 1 76 ? 2.331 14.319 -0.775 1.00 64.56 76 SER A CA 1
ATOM 591 C C . SER A 1 76 ? 3.571 14.408 -1.682 1.00 64.56 76 SER A C 1
ATOM 593 O O . SER A 1 76 ? 4.523 13.635 -1.556 1.00 64.56 76 SER A O 1
ATOM 595 N N . ASN A 1 77 ? 3.613 15.401 -2.582 1.00 63.28 77 ASN A N 1
ATOM 596 C CA . ASN A 1 77 ? 4.732 15.602 -3.523 1.00 63.28 77 ASN A CA 1
ATOM 597 C C . ASN A 1 77 ? 6.105 15.781 -2.830 1.00 63.28 77 ASN A C 1
ATOM 599 O O . ASN A 1 77 ? 7.153 15.534 -3.433 1.00 63.28 77 ASN A O 1
ATOM 603 N N . SER A 1 78 ? 6.131 16.254 -1.579 1.00 63.78 78 SER A N 1
ATOM 604 C CA . SER A 1 78 ? 7.351 16.381 -0.769 1.00 63.78 78 SER A CA 1
ATOM 605 C C . SER A 1 78 ? 7.805 15.029 -0.214 1.00 63.78 78 SER A C 1
ATOM 607 O O . SER A 1 78 ? 8.996 14.716 -0.254 1.00 63.78 78 SER A O 1
ATOM 609 N N . GLU A 1 79 ? 6.868 14.201 0.244 1.00 63.28 79 GLU A N 1
ATOM 610 C CA . GLU A 1 79 ? 7.133 12.845 0.728 1.00 63.28 79 GLU A CA 1
ATOM 611 C C . GLU A 1 79 ? 7.555 11.904 -0.399 1.00 63.28 79 GLU A C 1
ATOM 613 O O . GLU A 1 79 ? 8.424 11.063 -0.186 1.00 63.28 79 GLU A O 1
ATOM 618 N N . GLU A 1 80 ? 7.023 12.088 -1.609 1.00 64.38 80 GLU A N 1
ATOM 619 C CA . GLU A 1 80 ? 7.432 11.345 -2.805 1.00 64.38 80 GLU A CA 1
ATOM 620 C C . GLU A 1 80 ? 8.927 11.553 -3.105 1.00 64.38 80 GLU A C 1
ATOM 622 O O . GLU A 1 80 ? 9.682 10.594 -3.283 1.00 64.38 80 GLU A O 1
ATOM 627 N N . LYS A 1 81 ? 9.404 12.805 -3.065 1.00 65.50 81 LYS A N 1
ATOM 628 C CA . LYS A 1 81 ? 10.827 13.132 -3.272 1.00 65.50 81 LYS A CA 1
ATOM 629 C C . LYS A 1 81 ? 11.725 12.547 -2.186 1.00 65.50 81 LYS A C 1
ATOM 631 O O . LYS A 1 81 ? 12.829 12.091 -2.483 1.00 65.50 81 LYS A O 1
ATOM 636 N N . ILE A 1 82 ? 11.256 12.541 -0.938 1.00 64.31 82 ILE A N 1
ATOM 637 C CA . ILE A 1 82 ? 11.973 11.910 0.171 1.00 64.31 82 ILE A CA 1
ATOM 638 C C . ILE A 1 82 ? 11.996 10.395 -0.042 1.00 64.31 82 ILE A C 1
ATOM 640 O O . ILE A 1 82 ? 13.055 9.792 0.062 1.00 64.31 82 ILE A O 1
ATOM 644 N N . PHE A 1 83 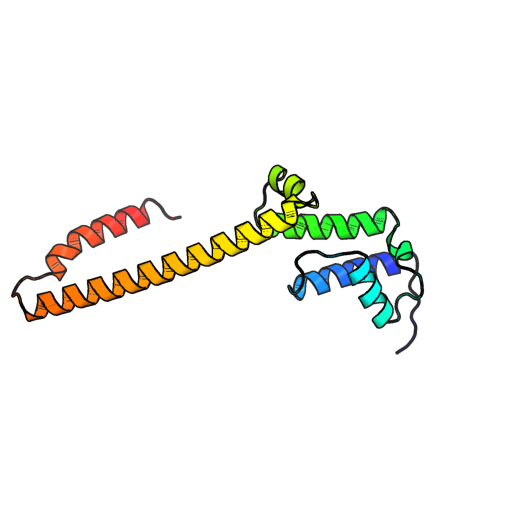? 10.891 9.761 -0.419 1.00 62.81 83 PHE A N 1
ATOM 645 C CA . PHE A 1 83 ? 10.836 8.320 -0.664 1.00 62.81 83 PHE A CA 1
ATOM 646 C C . PHE A 1 83 ? 11.764 7.856 -1.796 1.00 62.81 83 PHE A C 1
ATOM 648 O O . PHE A 1 83 ? 12.365 6.787 -1.701 1.00 62.81 83 PHE A O 1
ATOM 655 N N . LEU A 1 84 ? 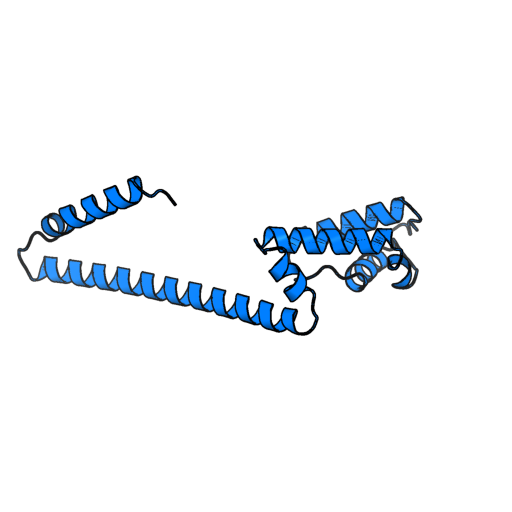11.922 8.662 -2.848 1.00 63.97 84 LEU A N 1
ATOM 656 C CA . LEU A 1 84 ? 12.804 8.355 -3.978 1.00 63.97 84 LEU A CA 1
ATOM 657 C C . LEU A 1 84 ? 14.302 8.403 -3.621 1.00 63.97 84 LEU A C 1
ATOM 659 O O . LEU A 1 84 ? 15.124 7.839 -4.347 1.00 63.97 84 LEU A O 1
ATOM 663 N N . SER A 1 85 ? 14.683 9.026 -2.501 1.00 69.19 85 SER A N 1
ATOM 664 C CA . SER A 1 85 ? 16.062 8.968 -2.010 1.00 69.19 85 SER A CA 1
ATOM 665 C C . SER A 1 85 ? 16.361 7.612 -1.349 1.00 69.19 85 SER A C 1
ATOM 667 O O . SER A 1 85 ? 15.606 7.080 -0.532 1.00 69.19 85 SER A O 1
ATOM 669 N N . ARG A 1 86 ? 17.508 7.029 -1.723 1.00 58.00 86 ARG A N 1
ATOM 670 C CA . ARG A 1 86 ? 17.892 5.640 -1.407 1.00 58.00 86 ARG A CA 1
ATOM 671 C C . ARG A 1 86 ? 17.926 5.338 0.100 1.00 58.00 86 ARG A C 1
ATOM 673 O O . ARG A 1 86 ? 17.564 4.236 0.499 1.00 58.00 86 ARG A O 1
ATOM 680 N N . ASN A 1 87 ? 18.325 6.311 0.924 1.00 59.56 87 ASN A N 1
ATOM 681 C CA . ASN A 1 87 ? 18.441 6.153 2.381 1.00 59.56 87 ASN A CA 1
ATOM 682 C C . ASN A 1 87 ? 17.104 6.351 3.115 1.00 59.56 87 ASN A C 1
ATOM 684 O O . ASN A 1 87 ? 16.859 5.739 4.152 1.00 59.56 87 ASN A O 1
ATOM 688 N N . SER A 1 88 ? 16.214 7.174 2.573 1.00 63.44 88 SER A N 1
ATOM 689 C CA . SER A 1 88 ? 14.917 7.500 3.175 1.00 63.44 88 SER A CA 1
ATOM 690 C C . SER A 1 88 ? 13.837 6.476 2.844 1.00 63.44 88 SER A C 1
ATOM 692 O O . SER A 1 88 ? 12.933 6.285 3.653 1.00 63.44 88 SER A O 1
ATOM 694 N N . LYS A 1 89 ? 13.959 5.734 1.738 1.00 65.50 89 LYS A N 1
ATOM 695 C CA . LYS A 1 89 ? 13.024 4.660 1.373 1.00 65.50 89 LYS A CA 1
ATOM 696 C C . LYS A 1 89 ? 12.924 3.553 2.426 1.00 65.50 89 LYS A C 1
ATOM 698 O O . LYS A 1 89 ? 11.830 3.172 2.838 1.00 65.50 89 LYS A O 1
ATOM 703 N N . ALA A 1 90 ? 14.069 3.054 2.895 1.00 66.62 90 ALA A N 1
ATOM 704 C CA . ALA A 1 90 ? 14.115 2.003 3.912 1.00 66.62 90 ALA A CA 1
ATOM 705 C C . ALA A 1 90 ? 13.567 2.496 5.262 1.00 66.62 90 ALA A C 1
ATOM 707 O O . ALA A 1 90 ? 12.786 1.797 5.909 1.00 66.62 90 ALA A O 1
ATOM 708 N N . ALA A 1 91 ? 13.922 3.724 5.655 1.00 66.00 91 ALA A N 1
ATOM 709 C CA . ALA A 1 91 ? 13.407 4.355 6.867 1.00 66.00 91 ALA A CA 1
ATOM 710 C C . ALA A 1 91 ? 11.886 4.577 6.801 1.00 66.00 91 ALA A C 1
ATOM 712 O O . ALA A 1 91 ? 11.185 4.353 7.788 1.00 66.00 91 ALA A O 1
ATOM 713 N N . TYR A 1 92 ? 11.365 4.951 5.631 1.00 71.06 92 TYR A N 1
ATOM 714 C CA . TYR A 1 92 ? 9.941 5.184 5.419 1.00 71.06 92 TYR A CA 1
ATOM 715 C C . TYR A 1 92 ? 9.131 3.883 5.459 1.00 71.06 92 TYR A C 1
ATOM 717 O O . TYR A 1 92 ? 8.152 3.795 6.196 1.00 71.06 92 TYR A O 1
ATOM 725 N N . LEU A 1 93 ? 9.585 2.826 4.776 1.00 72.56 93 LEU A N 1
ATOM 726 C CA . LEU A 1 93 ? 8.954 1.502 4.862 1.00 72.56 93 LEU A CA 1
ATOM 727 C C . LEU A 1 93 ? 8.986 0.946 6.293 1.00 72.56 93 LEU A C 1
ATOM 729 O O . LEU A 1 93 ? 8.004 0.371 6.766 1.00 72.56 93 LEU A O 1
ATOM 733 N N . ALA A 1 94 ? 10.090 1.156 7.017 1.00 72.12 94 ALA A N 1
ATOM 734 C CA . ALA A 1 94 ? 10.178 0.792 8.427 1.00 72.12 94 ALA A CA 1
ATOM 735 C C . ALA A 1 94 ? 9.178 1.584 9.287 1.00 72.12 94 ALA A C 1
ATOM 737 O O . ALA A 1 94 ? 8.574 1.013 10.196 1.00 72.12 94 ALA A O 1
ATOM 738 N N . ARG A 1 95 ? 8.966 2.873 8.990 1.00 77.12 95 ARG A N 1
ATOM 739 C CA . ARG A 1 95 ? 7.975 3.717 9.670 1.00 77.12 95 ARG A CA 1
ATOM 740 C C . ARG A 1 95 ? 6.547 3.253 9.393 1.00 77.12 95 ARG A C 1
ATOM 742 O O . ARG A 1 95 ? 5.822 3.056 10.362 1.00 77.12 95 ARG A O 1
ATOM 749 N N . ILE A 1 96 ? 6.180 2.981 8.138 1.00 79.81 96 ILE A N 1
ATOM 750 C CA . ILE A 1 96 ? 4.860 2.425 7.780 1.00 79.81 96 ILE A CA 1
ATOM 751 C C . ILE A 1 96 ? 4.616 1.118 8.536 1.00 79.81 96 ILE A C 1
ATOM 753 O O . ILE A 1 96 ? 3.580 0.939 9.169 1.00 79.81 96 ILE A O 1
ATOM 757 N N . LYS A 1 97 ? 5.601 0.211 8.543 1.00 78.62 97 LYS A N 1
ATOM 758 C CA . LYS A 1 97 ? 5.487 -1.060 9.267 1.00 78.62 97 LYS A CA 1
ATOM 759 C C . LYS A 1 97 ? 5.271 -0.851 10.770 1.00 78.62 97 LYS A C 1
ATOM 761 O O . LYS A 1 97 ? 4.471 -1.563 11.373 1.00 78.62 97 LYS A O 1
ATOM 766 N N . ARG A 1 98 ? 5.969 0.117 11.379 1.00 79.88 98 ARG A N 1
ATOM 767 C CA . ARG A 1 98 ? 5.777 0.488 12.793 1.00 79.88 98 ARG A CA 1
ATOM 768 C C . ARG A 1 98 ? 4.388 1.074 13.034 1.00 79.88 98 ARG A C 1
ATOM 770 O O . ARG A 1 98 ? 3.736 0.655 13.981 1.00 79.88 98 ARG A O 1
ATOM 777 N N . GLN A 1 99 ? 3.928 1.977 12.171 1.00 84.38 99 GLN A N 1
ATOM 778 C CA . GLN A 1 99 ? 2.604 2.593 12.270 1.00 84.3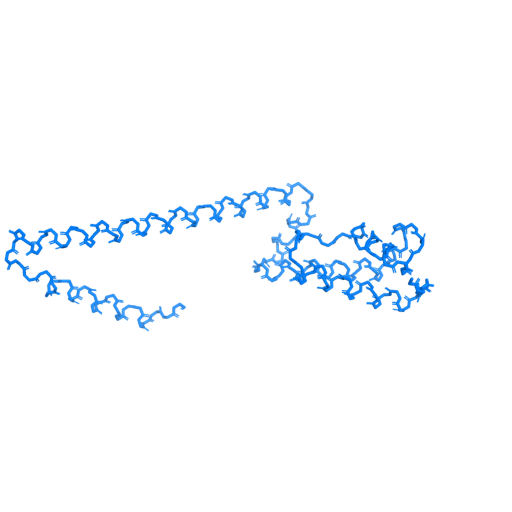8 99 GLN A CA 1
ATOM 779 C C . GLN A 1 99 ? 1.489 1.553 12.142 1.00 84.38 99 GLN A C 1
ATOM 781 O O . GLN A 1 99 ? 0.602 1.523 12.983 1.00 84.38 99 GLN A O 1
ATOM 786 N N . ASN A 1 100 ? 1.575 0.633 11.180 1.00 82.81 100 ASN A N 1
ATOM 787 C CA . ASN A 1 100 ? 0.592 -0.443 11.030 1.00 82.81 100 ASN A CA 1
ATOM 788 C C . ASN A 1 100 ? 0.562 -1.371 12.249 1.00 82.81 100 ASN A C 1
ATOM 790 O O . ASN A 1 100 ? -0.510 -1.784 12.688 1.00 82.81 100 ASN A O 1
ATOM 794 N N . LYS A 1 101 ? 1.730 -1.674 12.830 1.00 86.88 101 LYS A N 1
ATOM 795 C CA . LYS A 1 101 ? 1.808 -2.460 14.067 1.00 86.88 101 LYS A CA 1
ATOM 796 C C . LYS A 1 101 ? 1.161 -1.727 15.245 1.00 86.88 101 LYS A C 1
ATOM 798 O O . LYS A 1 101 ? 0.486 -2.365 16.046 1.00 86.88 101 LYS A O 1
ATOM 803 N N . GLU A 1 102 ? 1.351 -0.415 15.337 1.00 88.19 102 GLU A N 1
ATOM 804 C CA . GLU A 1 102 ? 0.745 0.398 16.391 1.00 88.19 102 GLU A CA 1
ATOM 805 C C . GLU A 1 102 ? -0.771 0.513 16.223 1.00 88.19 102 GLU A C 1
ATOM 807 O O . GLU A 1 102 ? -1.504 0.304 17.181 1.00 88.19 102 GLU A O 1
ATOM 812 N N . ILE A 1 103 ? -1.258 0.730 14.998 1.00 91.12 103 ILE A N 1
ATOM 813 C CA . ILE A 1 103 ? -2.694 0.710 14.690 1.00 91.12 103 ILE A CA 1
ATOM 814 C C . ILE A 1 103 ? -3.306 -0.630 15.102 1.00 91.12 103 ILE A C 1
ATOM 816 O O . ILE A 1 103 ? -4.362 -0.649 15.731 1.00 91.12 103 ILE A O 1
ATOM 820 N N . GLN A 1 104 ? -2.647 -1.748 14.784 1.00 90.44 104 GLN A N 1
ATOM 821 C CA . GLN A 1 104 ? -3.139 -3.062 15.187 1.00 90.44 104 GLN A CA 1
ATOM 822 C C . GLN A 1 104 ? -3.187 -3.199 16.712 1.00 90.44 104 GLN A C 1
ATOM 824 O O . GLN A 1 104 ? -4.213 -3.590 17.257 1.00 90.44 104 GLN A O 1
ATOM 829 N N . ARG A 1 105 ? -2.119 -2.795 17.410 1.00 94.12 105 ARG A N 1
ATOM 830 C CA . ARG A 1 105 ? -2.072 -2.806 18.876 1.00 94.12 105 ARG A CA 1
ATOM 831 C C . ARG A 1 105 ? -3.196 -1.969 19.492 1.00 94.12 105 ARG A C 1
ATOM 833 O O . ARG A 1 105 ? -3.831 -2.423 20.438 1.00 94.12 105 ARG A O 1
ATOM 840 N N . LEU A 1 106 ? -3.446 -0.771 18.966 1.00 94.69 106 LEU A N 1
ATOM 841 C CA . LEU A 1 106 ? -4.509 0.115 19.442 1.00 94.69 106 LEU A CA 1
ATOM 842 C C . LEU A 1 106 ? -5.896 -0.493 19.206 1.00 94.69 106 LEU A C 1
ATOM 844 O O . LEU A 1 106 ? -6.744 -0.422 20.092 1.00 94.69 106 LEU A O 1
ATOM 848 N N . LYS A 1 107 ? -6.121 -1.145 18.058 1.00 93.94 107 LYS A N 1
ATOM 849 C CA . LYS A 1 107 ? -7.363 -1.886 17.784 1.00 93.94 107 LYS A CA 1
ATOM 850 C C . LYS A 1 107 ? -7.565 -3.043 18.763 1.00 93.94 107 LYS A C 1
ATOM 852 O O . LYS A 1 107 ? -8.662 -3.203 19.295 1.00 93.94 107 LYS A O 1
ATOM 857 N N . ASP A 1 108 ? -6.511 -3.805 19.045 1.00 94.50 108 ASP A N 1
ATOM 858 C CA . ASP A 1 108 ? -6.562 -4.921 19.995 1.00 94.50 108 ASP A CA 1
ATOM 859 C C . ASP A 1 108 ? -6.837 -4.422 21.428 1.00 94.50 108 ASP A C 1
ATOM 861 O O . ASP A 1 108 ? -7.652 -5.001 22.154 1.00 94.50 108 ASP A O 1
ATOM 865 N N . GLN A 1 109 ? -6.212 -3.309 21.830 1.00 93.94 109 GLN A N 1
ATOM 866 C CA . GLN A 1 109 ? -6.460 -2.660 23.121 1.00 93.94 109 GLN A CA 1
ATOM 867 C C . GLN A 1 109 ? -7.887 -2.127 23.229 1.00 93.94 109 GLN A C 1
ATOM 869 O O . GLN A 1 109 ? -8.544 -2.374 24.238 1.00 93.94 109 GLN A O 1
ATOM 874 N N . LEU A 1 110 ? -8.389 -1.446 22.197 1.00 94.56 110 LEU A N 1
ATOM 875 C CA . LEU A 1 110 ? -9.770 -0.972 22.160 1.00 94.56 110 LEU A CA 1
ATOM 876 C C . LEU A 1 110 ? -10.746 -2.144 22.307 1.00 94.56 110 LEU A C 1
ATOM 878 O O . LEU A 1 110 ? -11.615 -2.098 23.170 1.00 94.56 110 LEU A O 1
ATOM 882 N N . SER A 1 111 ? -10.545 -3.225 21.549 1.00 92.88 111 SER A N 1
ATOM 883 C CA . SER A 1 111 ? -11.363 -4.440 21.648 1.00 92.88 111 SER A CA 1
ATOM 884 C C . SER A 1 111 ? -11.350 -5.035 23.060 1.00 92.88 111 SER A C 1
ATOM 886 O O . SER A 1 111 ? -12.402 -5.367 23.614 1.00 92.88 111 SER A O 1
ATOM 888 N N . THR A 1 112 ? -10.171 -5.117 23.681 1.00 94.88 112 THR A N 1
ATOM 889 C CA . THR A 1 112 ? -10.006 -5.614 25.056 1.00 94.88 112 THR A CA 1
ATOM 890 C C . THR A 1 112 ? -10.734 -4.725 26.064 1.00 94.88 112 THR A C 1
ATOM 892 O O . THR A 1 112 ? -11.453 -5.222 26.935 1.00 94.88 112 THR A O 1
ATOM 895 N N . ASN A 1 113 ? -10.603 -3.406 25.927 1.00 94.50 113 ASN A N 1
ATOM 896 C CA . ASN A 1 113 ? -11.282 -2.436 26.780 1.00 94.50 113 ASN A CA 1
ATOM 897 C C . ASN A 1 113 ? -12.803 -2.551 26.634 1.00 94.50 113 ASN A C 1
ATOM 899 O O . ASN A 1 113 ? -13.505 -2.614 27.641 1.00 94.50 113 ASN A O 1
ATOM 903 N N . THR A 1 114 ? -13.317 -2.668 25.406 1.00 92.62 114 THR A N 1
ATOM 904 C CA . THR A 1 114 ? -14.749 -2.867 25.145 1.00 92.62 114 THR A CA 1
ATOM 905 C C . THR A 1 114 ? -15.268 -4.145 25.808 1.00 92.62 114 THR A C 1
ATOM 907 O O . THR A 1 114 ? -16.278 -4.102 26.508 1.00 92.62 114 THR A O 1
ATOM 910 N N . HIS A 1 115 ? -14.561 -5.272 25.673 1.00 93.81 115 HIS A N 1
ATOM 911 C CA . HIS A 1 115 ? -14.934 -6.526 26.344 1.00 93.81 115 HIS A CA 1
ATOM 912 C C . HIS A 1 115 ? -14.917 -6.405 27.872 1.00 93.81 115 HIS A C 1
ATOM 914 O O . HIS A 1 115 ? -15.799 -6.934 28.557 1.00 93.81 115 HIS A O 1
ATOM 920 N N . THR A 1 116 ? -13.933 -5.687 28.409 1.00 91.56 116 THR A N 1
ATOM 921 C CA . THR A 1 116 ? -13.797 -5.454 29.849 1.00 91.56 116 THR A CA 1
ATOM 922 C C . THR A 1 116 ? -14.957 -4.611 30.371 1.00 91.56 116 THR A C 1
ATOM 924 O O . THR A 1 116 ? -15.593 -4.991 31.352 1.00 91.56 116 THR A O 1
ATOM 927 N N . LEU A 1 117 ? -15.310 -3.525 29.676 1.00 88.62 117 LEU A N 1
ATOM 928 C CA . LEU A 1 117 ? -16.457 -2.680 30.018 1.00 88.62 117 LEU A CA 1
ATOM 929 C C . LEU A 1 117 ? -17.774 -3.460 29.984 1.00 88.62 117 LEU A C 1
ATOM 931 O O . LEU A 1 117 ? -18.553 -3.380 30.931 1.00 88.62 117 LEU A O 1
ATOM 935 N N . ILE A 1 118 ? -18.004 -4.278 28.952 1.00 88.50 118 ILE A N 1
ATOM 936 C CA . ILE A 1 118 ? -19.184 -5.154 28.882 1.00 88.50 118 ILE A CA 1
ATOM 937 C C . ILE A 1 118 ? -19.223 -6.114 30.078 1.00 88.50 118 ILE A C 1
ATOM 939 O O . ILE A 1 118 ? -20.287 -6.335 30.660 1.00 88.50 118 ILE A O 1
ATOM 943 N N . SER A 1 119 ? -18.078 -6.677 30.466 1.00 88.81 119 SER A N 1
ATOM 944 C CA . SER A 1 119 ? -17.985 -7.595 31.607 1.00 88.81 119 SER A CA 1
ATOM 945 C C . SER A 1 119 ? -18.299 -6.894 32.930 1.00 88.81 119 SER A C 1
ATOM 947 O O . SER A 1 119 ? -19.059 -7.432 33.734 1.00 88.81 119 SER A O 1
ATOM 949 N N . ILE A 1 120 ? -17.792 -5.673 33.126 1.00 87.00 120 ILE A N 1
ATOM 950 C CA . ILE A 1 120 ? -18.107 -4.836 34.292 1.00 87.00 120 ILE A CA 1
ATOM 951 C C . ILE A 1 120 ? -19.605 -4.529 34.334 1.00 87.00 120 ILE A C 1
ATOM 953 O O . ILE A 1 120 ? -20.238 -4.736 35.364 1.00 87.00 120 ILE A O 1
ATOM 957 N N . ILE A 1 121 ? -20.196 -4.103 33.214 1.00 85.19 121 ILE A N 1
ATOM 958 C CA . ILE A 1 121 ? -21.635 -3.813 33.127 1.00 85.19 121 ILE A CA 1
ATOM 959 C C . ILE A 1 121 ? -22.455 -5.057 33.485 1.00 85.19 121 ILE A C 1
ATOM 961 O O . ILE A 1 121 ? -23.382 -4.966 34.285 1.00 85.19 121 ILE A O 1
ATOM 965 N N . ARG A 1 122 ? -22.108 -6.231 32.939 1.00 84.75 122 ARG A N 1
ATOM 966 C CA . ARG A 1 122 ? -22.787 -7.496 33.271 1.00 84.75 122 ARG A CA 1
ATOM 967 C C . ARG A 1 122 ? -22.676 -7.832 34.753 1.00 84.75 122 ARG A C 1
ATOM 969 O O . ARG A 1 122 ? -23.670 -8.226 35.348 1.00 84.75 122 ARG A O 1
ATOM 976 N N . MET A 1 123 ? -21.495 -7.659 35.342 1.00 85.38 123 MET A N 1
ATOM 977 C CA . MET A 1 123 ? -21.284 -7.893 36.769 1.00 85.38 123 MET A CA 1
ATOM 978 C C . MET A 1 123 ? -22.134 -6.944 37.616 1.00 85.38 123 MET A C 1
ATOM 980 O O . MET A 1 123 ? -22.818 -7.390 38.530 1.00 85.38 123 MET A O 1
ATOM 984 N N . LEU A 1 124 ? -22.154 -5.653 37.285 1.00 82.56 124 LEU A N 1
ATOM 985 C CA . LEU A 1 124 ? -22.954 -4.668 38.007 1.00 82.56 124 LEU A CA 1
ATOM 986 C C . LEU A 1 124 ? -24.457 -4.963 37.908 1.00 82.56 124 LEU A C 1
ATOM 988 O O . LEU A 1 124 ? -25.125 -4.874 38.928 1.00 82.56 124 LEU A O 1
ATOM 992 N N . LYS A 1 125 ? -24.973 -5.410 36.753 1.00 80.69 125 LYS A N 1
ATOM 993 C CA . LYS A 1 125 ? -26.383 -5.837 36.622 1.00 80.69 125 LYS A CA 1
ATOM 994 C C . LYS A 1 125 ? -26.768 -6.987 37.556 1.00 80.69 125 LYS A C 1
ATOM 996 O O . LYS A 1 125 ? -27.924 -7.085 37.947 1.00 80.69 125 LYS A O 1
ATOM 1001 N N . VAL A 1 126 ? -25.834 -7.891 37.857 1.00 83.38 126 VAL A N 1
ATOM 1002 C CA . VAL A 1 126 ? -26.085 -9.032 38.756 1.00 83.38 126 VAL A CA 1
ATOM 1003 C C . VAL A 1 126 ? -25.995 -8.601 40.220 1.00 83.38 126 VAL A C 1
ATOM 1005 O O . VAL A 1 126 ? -26.766 -9.073 41.049 1.00 83.38 126 VAL A O 1
ATOM 1008 N N . THR A 1 127 ? -25.053 -7.714 40.541 1.00 81.50 127 THR A N 1
ATOM 1009 C CA . THR A 1 127 ? -24.733 -7.344 41.926 1.00 81.50 127 THR A CA 1
ATOM 1010 C C . THR A 1 127 ? -25.580 -6.187 42.453 1.00 81.50 127 THR A C 1
ATOM 1012 O O . THR A 1 127 ? -25.778 -6.087 43.663 1.00 81.50 127 THR A O 1
ATOM 1015 N N . THR A 1 128 ? -26.066 -5.291 41.589 1.00 77.50 128 THR A N 1
ATOM 1016 C CA . THR A 1 128 ? -26.801 -4.093 42.009 1.00 77.50 128 THR A CA 1
ATOM 1017 C C . THR A 1 128 ? -28.149 -3.955 41.295 1.00 77.50 128 THR A C 1
ATOM 1019 O O . THR A 1 128 ? -28.270 -4.289 40.119 1.00 77.50 128 THR A O 1
ATOM 1022 N N . PRO A 1 129 ? -29.178 -3.412 41.972 1.00 77.44 129 PRO A N 1
ATOM 1023 C CA . PRO A 1 129 ? -30.489 -3.145 41.374 1.00 77.44 129 PRO A CA 1
ATOM 1024 C C . PRO A 1 129 ? -30.513 -1.851 40.534 1.00 77.44 129 PRO A C 1
ATOM 1026 O O . PRO A 1 129 ? -31.573 -1.270 40.316 1.00 77.44 129 PRO A O 1
ATOM 1029 N N . ILE A 1 130 ? -29.351 -1.347 40.104 1.00 77.44 130 ILE A N 1
ATOM 1030 C CA . ILE A 1 130 ? -29.243 -0.075 39.383 1.00 77.44 130 ILE A CA 1
ATOM 1031 C C . ILE A 1 130 ? -29.603 -0.302 37.903 1.00 77.44 130 ILE A C 1
ATOM 1033 O O . ILE A 1 130 ? -29.004 -1.174 37.271 1.00 77.44 130 ILE A O 1
ATOM 1037 N N . PRO A 1 131 ? -30.515 0.494 37.309 1.00 76.50 131 PRO A N 1
ATOM 1038 C CA . PRO A 1 131 ? -30.842 0.417 35.886 1.00 76.50 131 PRO A CA 1
ATOM 1039 C C . PRO A 1 131 ? -29.738 1.080 35.050 1.00 76.50 131 PRO A C 1
ATOM 1041 O O . PRO A 1 131 ? -29.835 2.236 34.635 1.00 76.50 131 PRO A O 1
ATOM 1044 N N . ILE A 1 132 ? -28.649 0.346 34.830 1.00 77.94 132 ILE A N 1
ATOM 1045 C CA . ILE A 1 132 ? -27.443 0.823 34.137 1.00 77.94 132 ILE A CA 1
ATOM 1046 C C . ILE A 1 132 ? -27.763 1.305 32.716 1.00 77.94 132 ILE A C 1
ATOM 1048 O O . ILE A 1 132 ? -27.176 2.275 32.248 1.00 77.94 132 ILE A O 1
ATOM 1052 N N . GLU A 1 133 ? -28.720 0.675 32.038 1.00 78.62 133 GLU A N 1
ATOM 1053 C CA . GLU A 1 133 ? -29.180 1.062 30.704 1.00 78.62 133 GLU A CA 1
ATOM 1054 C C . GLU A 1 133 ? -29.747 2.478 30.692 1.00 78.62 133 GLU A C 1
ATOM 1056 O O . GLU A 1 133 ? -29.457 3.239 29.773 1.00 78.62 133 GLU A O 1
ATOM 1061 N N . SER A 1 134 ? -30.503 2.855 31.726 1.00 81.12 134 SER A N 1
ATOM 1062 C CA . SER A 1 134 ? -31.061 4.202 31.844 1.00 81.12 134 SER A CA 1
ATOM 1063 C C . SER A 1 134 ? -29.960 5.242 32.029 1.00 81.12 134 SER A C 1
ATOM 1065 O O . SER A 1 1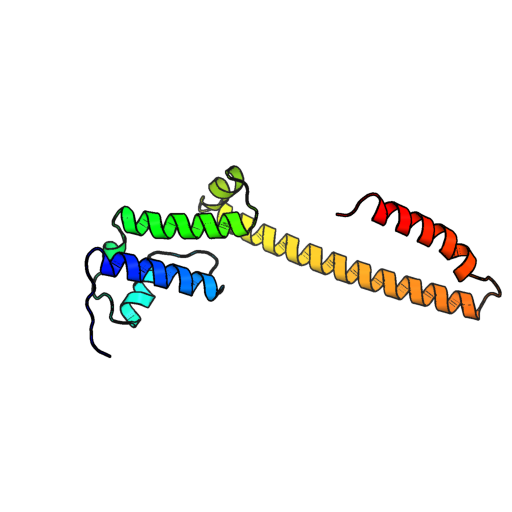34 ? -30.033 6.310 31.437 1.00 81.12 134 SER A O 1
ATOM 1067 N N . ILE A 1 135 ? -28.928 4.922 32.816 1.00 82.00 135 ILE A N 1
ATOM 1068 C CA . ILE A 1 135 ? -27.803 5.831 33.079 1.00 82.00 135 ILE A CA 1
ATOM 1069 C C . ILE A 1 135 ? -26.942 6.001 31.824 1.00 82.00 135 ILE A C 1
ATOM 1071 O O . ILE A 1 135 ? -26.508 7.103 31.508 1.00 82.00 135 ILE A O 1
ATOM 1075 N N . LEU A 1 136 ? -26.691 4.911 31.095 1.00 81.38 136 LEU A N 1
ATOM 1076 C CA . LEU A 1 136 ? -25.877 4.944 29.880 1.00 81.38 136 LEU A CA 1
ATOM 1077 C C . LEU A 1 136 ? -26.612 5.563 28.685 1.00 81.38 136 LEU A C 1
ATOM 1079 O O . LEU A 1 136 ? -25.951 6.068 27.781 1.00 81.38 136 LEU A O 1
ATOM 1083 N N . SER A 1 137 ? -27.948 5.541 28.670 1.00 84.06 137 SER A N 1
ATOM 1084 C CA . SER A 1 137 ? -28.752 6.047 27.550 1.00 84.06 137 SER A CA 1
ATOM 1085 C C . SER A 1 137 ? -28.481 7.521 27.252 1.00 84.06 137 SER A C 1
ATOM 1087 O O . SER A 1 137 ? -28.249 7.861 26.096 1.00 84.06 137 SER A O 1
ATOM 1089 N N . ASP A 1 138 ? -28.417 8.380 28.272 1.00 84.94 138 ASP A N 1
ATOM 1090 C CA . ASP A 1 138 ? -28.177 9.817 28.076 1.00 84.94 138 ASP A CA 1
ATOM 1091 C C . ASP A 1 138 ? -26.808 10.087 27.435 1.00 84.94 138 ASP A C 1
ATOM 1093 O O . ASP A 1 138 ? -26.684 10.900 26.516 1.00 84.94 138 ASP A O 1
ATOM 1097 N N . PHE A 1 139 ? -25.781 9.349 27.868 1.00 84.69 139 PHE A N 1
ATOM 1098 C CA . PHE A 1 139 ? -24.437 9.440 27.298 1.00 84.69 139 PHE A CA 1
ATOM 1099 C C . PHE A 1 139 ? -24.378 8.898 25.866 1.00 84.69 139 PHE A C 1
ATOM 1101 O O . PHE A 1 139 ? -23.749 9.512 25.007 1.00 84.69 139 PHE A O 1
ATOM 1108 N N . LEU A 1 140 ? -25.052 7.778 25.589 1.00 83.00 140 LEU A N 1
ATOM 1109 C CA . LEU A 1 140 ? -25.110 7.184 24.252 1.00 83.00 140 LEU A CA 1
ATOM 1110 C C . LEU A 1 140 ? -25.846 8.088 23.260 1.00 83.00 140 LEU A C 1
ATOM 1112 O O . LEU A 1 140 ? -25.393 8.241 22.131 1.00 83.00 140 LEU A O 1
ATOM 1116 N N . ILE A 1 141 ? -26.943 8.720 23.681 1.00 85.69 141 ILE A N 1
ATOM 1117 C CA . ILE A 1 141 ? -27.691 9.679 22.860 1.00 85.69 141 ILE A CA 1
ATOM 1118 C C . ILE A 1 141 ? -26.839 10.921 22.575 1.00 85.69 141 ILE A C 1
ATOM 1120 O O . ILE A 1 141 ? -26.836 11.416 21.450 1.00 85.69 141 ILE A O 1
ATOM 1124 N N . ALA A 1 142 ? -26.099 11.422 23.569 1.00 85.75 142 ALA A N 1
ATOM 1125 C CA . ALA A 1 142 ? -25.200 12.554 23.375 1.00 85.75 142 ALA A CA 1
ATOM 1126 C C . ALA A 1 142 ? -24.058 12.234 22.393 1.00 85.75 142 ALA A C 1
ATOM 1128 O O . ALA A 1 142 ? -23.745 13.067 21.547 1.00 85.75 142 ALA A O 1
ATOM 1129 N N . GLU A 1 143 ? -23.458 11.042 22.471 1.00 84.94 143 GLU A N 1
ATOM 1130 C CA . GLU A 1 143 ? -22.430 10.612 21.512 1.00 84.94 143 GLU A CA 1
ATOM 1131 C C . GLU A 1 143 ? -22.996 10.339 20.113 1.00 84.94 143 GLU A C 1
ATOM 1133 O O . GLU A 1 143 ? -22.377 10.736 19.130 1.00 84.94 143 GLU A O 1
ATOM 1138 N N . LEU A 1 144 ? -24.192 9.747 19.999 1.00 82.94 144 LEU A N 1
ATOM 1139 C CA . LEU A 1 144 ? -24.869 9.569 18.707 1.00 82.94 144 LEU A CA 1
ATOM 1140 C C . LEU A 1 144 ? -25.089 10.907 17.995 1.00 82.94 144 LEU A C 1
ATOM 1142 O O . LEU A 1 144 ? -24.763 11.025 16.820 1.00 82.94 144 LEU A O 1
ATOM 1146 N N . ARG A 1 145 ? -25.554 11.935 18.716 1.00 86.81 145 ARG A N 1
ATOM 1147 C CA . ARG A 1 145 ? -25.741 13.282 18.149 1.00 86.81 145 ARG A CA 1
ATOM 1148 C C . ARG A 1 145 ? -24.431 13.899 17.662 1.00 86.81 145 ARG A C 1
ATOM 1150 O O . ARG A 1 145 ? -24.389 14.462 16.579 1.00 86.81 145 ARG A O 1
ATOM 1157 N N . LYS A 1 146 ? -23.344 13.753 18.426 1.00 86.25 146 LYS A N 1
ATOM 1158 C CA . LYS A 1 146 ? -22.020 14.236 17.998 1.00 86.25 146 LYS A CA 1
ATOM 1159 C C . LYS A 1 146 ? -21.517 13.522 16.742 1.00 86.25 146 LYS A C 1
ATOM 1161 O O . LYS A 1 146 ? -20.873 14.157 15.916 1.00 86.25 146 LYS A O 1
ATOM 1166 N N . ALA A 1 147 ? -21.786 12.223 16.615 1.00 80.31 147 ALA A N 1
ATOM 1167 C CA . ALA A 1 147 ? -21.423 11.447 15.433 1.00 80.31 147 ALA A CA 1
ATOM 1168 C C . ALA A 1 147 ? -22.265 11.828 14.201 1.00 80.31 147 ALA A C 1
ATOM 1170 O O . ALA A 1 147 ? -21.752 11.812 13.088 1.00 80.31 147 ALA A O 1
ATOM 1171 N N . GLU A 1 148 ? -23.535 12.199 14.390 1.00 80.50 148 GLU A N 1
ATOM 1172 C CA . GLU A 1 148 ? -24.396 12.730 13.322 1.00 80.50 148 GLU A CA 1
ATOM 1173 C C . GLU A 1 148 ? -23.960 14.131 12.861 1.00 80.50 148 GLU A C 1
ATOM 1175 O O . GLU A 1 148 ? -23.996 14.418 11.665 1.00 80.50 148 GLU A O 1
ATOM 1180 N N . ASP A 1 149 ? -23.505 14.981 13.788 1.00 78.19 149 ASP A N 1
ATOM 1181 C CA . ASP A 1 149 ? -23.030 16.341 13.494 1.00 78.19 149 ASP A CA 1
ATOM 1182 C C . ASP A 1 149 ? -21.636 16.373 12.838 1.00 78.19 149 ASP A C 1
ATOM 1184 O O . ASP A 1 149 ? -21.279 17.364 12.198 1.00 78.19 149 ASP A O 1
ATOM 1188 N N . ASN A 1 150 ? -20.845 15.306 12.984 1.00 66.69 150 ASN A N 1
ATOM 1189 C CA . ASN A 1 150 ? -19.491 15.205 12.440 1.00 66.69 150 ASN A CA 1
ATOM 1190 C C . ASN A 1 150 ? -19.296 13.856 11.716 1.00 66.69 150 ASN A C 1
ATOM 1192 O O . ASN A 1 150 ? -18.633 12.956 12.242 1.00 66.69 150 ASN A O 1
ATOM 1196 N N . PRO A 1 151 ? -19.903 13.693 10.525 1.00 57.25 151 PRO A N 1
ATOM 1197 C CA . PRO A 1 151 ? -19.738 12.494 9.723 1.00 57.25 151 PRO A CA 1
ATOM 1198 C C . PRO A 1 151 ? -18.355 12.547 9.067 1.00 57.25 151 PRO A C 1
ATOM 1200 O O . PRO A 1 151 ? -18.185 13.169 8.018 1.00 57.25 151 PRO A O 1
ATOM 1203 N N . ASP A 1 152 ? -17.361 11.952 9.722 1.00 53.22 152 ASP A N 1
ATOM 1204 C CA . ASP A 1 152 ? -16.082 11.618 9.082 1.00 53.22 152 ASP A CA 1
ATOM 1205 C C . ASP A 1 152 ? -16.289 10.671 7.882 1.00 53.22 152 ASP A C 1
ATOM 1207 O O . ASP A 1 152 ? -17.076 9.697 8.004 1.00 53.22 152 ASP A O 1
#